Protein AF-T1I3M7-F1 (afdb_monomer)

Sequence (88 aa):
MSDEESDKEKFLFYADRAKSGRAGCKKCKQKIASGELRMAKAASNPFGSGVMKMWHHVDCMFQNLLDVTDPYAGHFRLQNICSISTVD

Radius of gyration: 15.01 Å; Cα contacts (8 Å, |Δi|>4): 114; chains: 1; bounding box: 44×30×37 Å

Structure (mmCIF, N/CA/C/O backbone):
data_AF-T1I3M7-F1
#
_entry.id   AF-T1I3M7-F1
#
loop_
_atom_site.group_PDB
_atom_site.id
_atom_site.type_symbol
_atom_site.label_atom_id
_atom_site.label_alt_id
_atom_site.label_comp_id
_atom_site.label_asym_id
_atom_site.label_entity_id
_atom_site.label_seq_id
_atom_site.pdbx_PDB_ins_code
_atom_site.Cartn_x
_atom_site.Cartn_y
_atom_site.Cartn_z
_atom_site.occupancy
_atom_site.B_iso_or_equiv
_atom_site.auth_seq_id
_atom_site.auth_comp_id
_atom_site.auth_asym_id
_atom_site.auth_atom_id
_atom_site.pdbx_PDB_model_num
ATOM 1 N N . MET A 1 1 ? 36.840 -5.205 10.043 1.00 37.84 1 MET A N 1
ATOM 2 C CA . MET A 1 1 ? 35.558 -5.039 10.753 1.00 37.84 1 MET A CA 1
ATOM 3 C C . MET A 1 1 ? 34.511 -5.570 9.808 1.00 37.84 1 MET A C 1
ATOM 5 O O . MET A 1 1 ? 34.461 -5.120 8.674 1.00 37.84 1 MET A O 1
ATOM 9 N N . SER A 1 2 ? 33.884 -6.665 10.216 1.00 44.84 2 SER A N 1
ATOM 10 C CA . SER A 1 2 ? 33.109 -7.550 9.359 1.00 44.84 2 SER A CA 1
ATOM 11 C C . SER A 1 2 ? 31.713 -6.981 9.141 1.00 44.84 2 SER A C 1
ATOM 13 O O . SER A 1 2 ? 30.827 -7.199 9.962 1.00 44.84 2 SER A O 1
ATOM 15 N N . ASP A 1 3 ? 31.521 -6.262 8.042 1.00 47.28 3 ASP A N 1
ATOM 16 C CA . ASP A 1 3 ? 30.186 -6.017 7.506 1.00 47.28 3 ASP A CA 1
ATOM 17 C C . ASP A 1 3 ? 29.801 -7.250 6.682 1.00 47.28 3 ASP A C 1
ATOM 19 O O . ASP A 1 3 ? 29.884 -7.270 5.456 1.00 47.28 3 ASP A O 1
ATOM 23 N N . GLU A 1 4 ? 29.473 -8.338 7.386 1.00 52.38 4 GLU A N 1
ATOM 24 C CA . GLU A 1 4 ? 28.824 -9.497 6.779 1.00 52.38 4 GLU A CA 1
ATOM 25 C C . GLU A 1 4 ? 27.419 -9.074 6.346 1.00 52.38 4 GLU A C 1
ATOM 27 O O . GLU A 1 4 ? 26.443 -9.140 7.099 1.00 52.38 4 GLU A O 1
ATOM 32 N N . GLU A 1 5 ? 27.340 -8.563 5.121 1.00 56.41 5 GLU A N 1
ATOM 33 C CA . GLU A 1 5 ? 26.109 -8.240 4.420 1.00 56.41 5 GLU A CA 1
ATOM 34 C C . GLU A 1 5 ? 25.380 -9.552 4.113 1.00 56.41 5 GLU A C 1
ATOM 36 O O . GLU A 1 5 ? 25.533 -10.166 3.064 1.00 56.41 5 GLU A O 1
ATOM 41 N N . SER A 1 6 ? 24.633 -10.033 5.110 1.00 49.97 6 SER A N 1
ATOM 42 C CA . SER A 1 6 ? 23.806 -11.227 5.006 1.00 49.97 6 SER A CA 1
ATOM 43 C C . SER A 1 6 ? 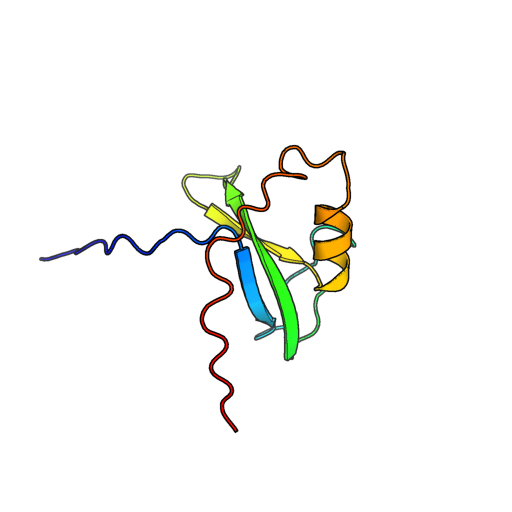22.839 -11.060 3.833 1.00 49.97 6 SER A C 1
ATOM 45 O O . SER A 1 6 ? 21.956 -10.194 3.896 1.00 49.97 6 SER A O 1
ATOM 47 N N . ASP A 1 7 ? 22.983 -11.901 2.810 1.00 51.75 7 ASP A N 1
ATOM 48 C CA . ASP A 1 7 ? 22.036 -12.109 1.715 1.00 51.75 7 ASP A CA 1
ATOM 49 C C . ASP A 1 7 ? 20.671 -12.544 2.275 1.00 51.75 7 ASP A C 1
ATOM 51 O O . ASP A 1 7 ? 20.285 -13.711 2.274 1.00 51.75 7 ASP A O 1
ATOM 55 N N . LYS A 1 8 ? 19.918 -11.589 2.825 1.00 60.09 8 LYS A N 1
ATOM 56 C CA . LYS A 1 8 ? 18.522 -11.789 3.199 1.00 60.09 8 LYS A CA 1
ATOM 57 C C . LYS A 1 8 ? 17.748 -11.902 1.902 1.00 60.09 8 LYS A C 1
ATOM 59 O O . LYS A 1 8 ? 17.640 -10.917 1.170 1.00 60.09 8 LYS A O 1
ATOM 64 N N . GLU A 1 9 ? 17.204 -13.087 1.644 1.00 62.19 9 GLU A N 1
ATOM 65 C CA . GLU A 1 9 ? 16.264 -13.337 0.555 1.00 62.19 9 GLU A CA 1
ATOM 66 C C . GLU A 1 9 ? 15.304 -12.150 0.409 1.00 62.19 9 GLU A C 1
ATOM 68 O O . GLU A 1 9 ? 14.561 -11.770 1.322 1.00 62.19 9 GLU A O 1
ATOM 73 N N . LYS A 1 10 ? 15.392 -11.479 -0.738 1.00 69.00 10 LYS A N 1
ATOM 74 C CA . LYS A 1 10 ? 14.693 -10.223 -0.986 1.00 69.00 10 LYS A CA 1
ATOM 75 C C . LYS A 1 10 ? 13.239 -10.535 -1.321 1.00 69.00 10 LYS A C 1
ATOM 77 O O . LYS A 1 10 ? 12.876 -10.652 -2.488 1.00 69.00 10 LYS A O 1
ATOM 82 N N . PHE A 1 11 ? 12.411 -10.710 -0.292 1.00 77.25 11 PHE A N 1
ATOM 83 C CA . PHE A 1 11 ? 10.991 -11.010 -0.467 1.00 77.25 11 PHE A CA 1
ATOM 84 C C . PHE A 1 11 ? 10.303 -9.937 -1.321 1.00 77.25 11 PHE A C 1
ATOM 86 O O . PHE A 1 11 ? 10.367 -8.741 -1.029 1.00 77.25 11 PHE A O 1
ATOM 93 N N . LEU A 1 12 ? 9.621 -10.371 -2.382 1.00 82.88 12 LEU A N 1
ATOM 94 C CA . LEU A 1 12 ? 8.861 -9.482 -3.266 1.00 82.88 12 LEU A CA 1
ATOM 95 C C . LEU A 1 12 ? 7.625 -8.900 -2.572 1.00 82.88 12 LEU A C 1
ATOM 97 O O . LEU A 1 12 ? 7.177 -7.805 -2.919 1.00 82.88 12 LEU A O 1
ATOM 101 N N . PHE A 1 13 ? 7.095 -9.611 -1.577 1.00 86.69 13 PHE A N 1
ATOM 102 C CA . PHE A 1 13 ? 5.913 -9.223 -0.822 1.00 86.69 13 PHE A CA 1
ATOM 103 C C . PHE A 1 13 ? 6.193 -9.245 0.680 1.00 86.69 13 PHE A C 1
ATOM 105 O O . PHE A 1 13 ? 6.910 -10.103 1.185 1.00 86.69 13 PHE A O 1
ATOM 112 N N . TYR A 1 14 ? 5.596 -8.297 1.393 1.00 88.94 14 TYR A N 1
ATOM 113 C CA . TYR A 1 14 ? 5.661 -8.173 2.844 1.00 88.94 14 TYR A CA 1
ATOM 114 C C . TYR A 1 14 ? 4.247 -8.027 3.395 1.00 88.94 14 TYR A C 1
ATOM 116 O O . TYR A 1 14 ? 3.446 -7.287 2.828 1.00 88.94 14 TYR A O 1
ATOM 124 N N . ALA A 1 15 ? 3.957 -8.659 4.527 1.00 90.12 15 ALA A N 1
ATOM 125 C CA . ALA A 1 15 ? 2.725 -8.459 5.280 1.00 90.12 15 ALA A CA 1
ATOM 126 C C . ALA A 1 15 ? 3.081 -8.037 6.709 1.00 90.12 15 ALA A C 1
ATOM 128 O O . ALA A 1 15 ? 3.994 -8.597 7.310 1.00 90.12 15 ALA A O 1
ATOM 129 N N . ASP A 1 16 ? 2.411 -7.011 7.229 1.00 90.62 16 ASP A N 1
ATOM 130 C CA . ASP A 1 16 ? 2.611 -6.522 8.598 1.00 90.62 16 ASP A CA 1
ATOM 131 C C . ASP A 1 16 ? 1.332 -5.833 9.094 1.00 90.62 16 ASP A C 1
ATOM 133 O O . ASP A 1 16 ? 0.512 -5.366 8.297 1.00 90.62 16 ASP A O 1
ATOM 137 N N . ARG A 1 17 ? 1.175 -5.707 10.412 1.00 90.44 17 ARG A N 1
ATOM 138 C CA . ARG A 1 17 ? 0.195 -4.783 10.991 1.00 90.44 17 ARG A CA 1
ATOM 139 C C . ARG A 1 17 ? 0.784 -3.382 11.031 1.00 90.44 17 ARG A C 1
ATOM 141 O O . ARG A 1 17 ? 1.959 -3.167 11.327 1.00 90.44 17 ARG A O 1
ATOM 148 N N . ALA A 1 18 ? -0.028 -2.383 10.725 1.00 90.88 18 ALA A N 1
ATOM 149 C CA . ALA A 1 18 ? 0.424 -1.007 10.683 1.00 90.88 18 ALA A CA 1
ATOM 150 C C . ALA A 1 18 ? 0.847 -0.524 12.081 1.00 90.88 18 ALA A C 1
ATOM 152 O O . ALA A 1 18 ? 0.016 -0.139 12.893 1.00 90.88 18 ALA A O 1
ATOM 153 N N . LYS A 1 19 ? 2.157 -0.465 12.347 1.00 89.19 19 LYS A N 1
ATOM 154 C CA . LYS A 1 19 ? 2.691 0.108 13.602 1.00 89.19 19 LYS A CA 1
ATOM 155 C C . LYS A 1 19 ? 2.334 1.587 13.794 1.00 89.19 19 LYS A C 1
ATOM 157 O O . LYS A 1 19 ? 2.394 2.109 14.897 1.00 89.19 19 LYS A O 1
ATOM 162 N N . SER A 1 20 ? 2.040 2.284 12.696 1.00 87.81 20 SER A N 1
ATOM 163 C CA . SER A 1 20 ? 1.558 3.664 12.702 1.00 87.81 20 SER A CA 1
ATOM 164 C C . SER A 1 20 ? 0.688 3.925 11.476 1.00 87.81 20 SER A C 1
ATOM 166 O O . SER A 1 20 ? 0.957 3.382 10.398 1.00 87.81 20 SER A O 1
ATOM 168 N N . GLY A 1 21 ? -0.291 4.823 11.617 1.00 87.81 21 GLY A N 1
ATOM 169 C CA . GLY A 1 21 ? -1.195 5.248 10.539 1.00 87.81 21 GLY A CA 1
ATOM 170 C C . GLY A 1 21 ? -0.592 6.241 9.534 1.00 87.81 21 GLY A C 1
ATOM 171 O O . GLY A 1 21 ? -1.297 7.053 8.939 1.00 87.81 21 GLY A O 1
ATOM 172 N N . ARG A 1 22 ? 0.741 6.245 9.389 1.00 88.75 22 ARG A N 1
ATOM 173 C CA . ARG A 1 22 ? 1.476 7.162 8.499 1.00 88.75 22 ARG A CA 1
ATOM 174 C C . ARG A 1 22 ? 1.569 6.661 7.057 1.00 88.75 22 ARG A C 1
ATOM 176 O O . ARG A 1 22 ? 1.866 7.447 6.164 1.00 88.75 22 ARG A O 1
ATOM 183 N N . ALA A 1 23 ? 1.364 5.364 6.826 1.00 90.06 23 ALA A N 1
ATOM 184 C CA . ALA A 1 23 ? 1.438 4.787 5.488 1.00 90.06 23 ALA A CA 1
ATOM 185 C C . ALA A 1 23 ? 0.134 5.032 4.719 1.00 90.06 23 ALA A C 1
ATOM 187 O O . ALA A 1 23 ? -0.950 4.800 5.246 1.00 90.06 23 ALA A O 1
ATOM 188 N N . GLY A 1 24 ? 0.245 5.474 3.467 1.00 91.88 24 GLY A N 1
ATOM 189 C CA . GLY A 1 24 ? -0.882 5.581 2.543 1.00 91.88 24 GLY A CA 1
ATOM 190 C C . GLY A 1 24 ? -0.910 4.411 1.566 1.00 91.88 24 GLY A C 1
ATOM 191 O O . GLY A 1 24 ? 0.137 4.018 1.046 1.00 91.88 24 GLY A O 1
ATOM 192 N N . CYS A 1 25 ? -2.100 3.880 1.299 1.00 93.00 25 CYS A N 1
ATOM 193 C CA . CYS A 1 25 ? -2.310 2.874 0.269 1.00 93.00 25 CYS A CA 1
ATOM 194 C C . CYS A 1 25 ? -2.035 3.470 -1.116 1.00 93.00 25 CYS A C 1
ATOM 196 O O . CYS A 1 25 ? -2.611 4.490 -1.493 1.00 93.00 25 CYS A O 1
ATOM 198 N N . LYS A 1 26 ? -1.182 2.817 -1.908 1.00 89.94 26 LYS A N 1
ATOM 199 C CA . LYS A 1 26 ? -0.807 3.312 -3.242 1.00 89.94 26 LYS A CA 1
ATOM 200 C C . LYS A 1 26 ? -1.894 3.145 -4.314 1.00 89.94 26 LYS A C 1
ATOM 202 O O . LYS A 1 26 ? -1.841 3.860 -5.308 1.00 89.94 26 LYS A O 1
ATOM 207 N N . LYS A 1 27 ? -2.902 2.290 -4.089 1.00 87.94 27 LYS A N 1
ATOM 208 C CA . LYS A 1 27 ? -4.060 2.107 -4.988 1.00 87.94 27 LYS A CA 1
ATOM 209 C C . LYS A 1 27 ? -5.167 3.133 -4.718 1.00 87.94 27 LYS A C 1
ATOM 211 O O . LYS A 1 27 ? -5.451 3.957 -5.578 1.00 87.94 27 LYS A O 1
ATOM 216 N N . CYS A 1 28 ? -5.769 3.117 -3.525 1.00 90.88 28 CYS A N 1
ATOM 217 C CA . CYS A 1 28 ? -6.905 3.991 -3.193 1.00 90.88 28 CYS A CA 1
ATOM 218 C C . CYS A 1 28 ? -6.505 5.370 -2.642 1.00 90.88 28 CYS A C 1
ATOM 220 O O . CYS A 1 28 ? -7.371 6.213 -2.419 1.00 90.88 28 CYS A O 1
ATOM 222 N N . LYS A 1 29 ? -5.205 5.610 -2.406 1.00 90.31 29 LYS A N 1
ATOM 223 C CA . LYS A 1 29 ? -4.640 6.861 -1.859 1.00 90.31 29 LYS A CA 1
ATOM 224 C C . LYS A 1 29 ? -5.124 7.235 -0.448 1.00 90.31 29 LYS A C 1
ATOM 226 O O . LYS A 1 29 ? -4.769 8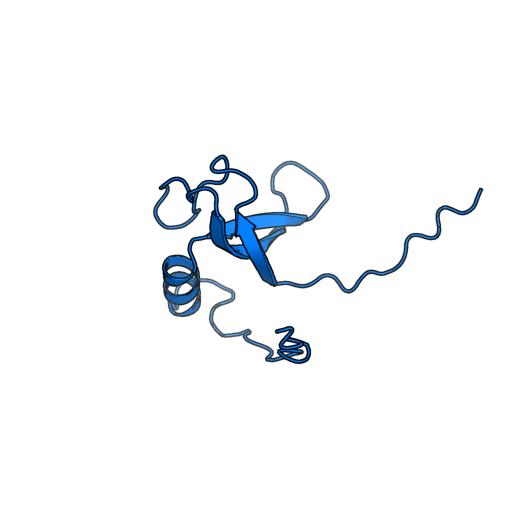.302 0.045 1.00 90.31 29 LYS A O 1
ATOM 231 N N . GLN A 1 30 ? -5.871 6.359 0.223 1.00 93.25 30 GLN A N 1
ATOM 232 C CA . GLN A 1 30 ? -6.292 6.539 1.614 1.00 93.25 30 GLN A CA 1
ATOM 233 C C . GLN A 1 30 ? -5.180 6.145 2.593 1.00 93.25 30 GLN A C 1
ATOM 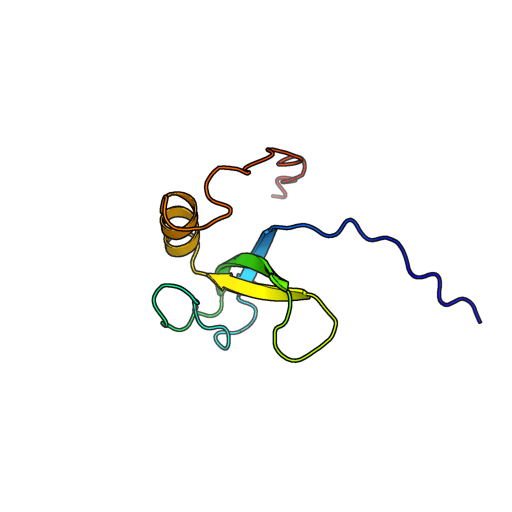235 O O . GLN A 1 30 ? -4.296 5.347 2.263 1.00 93.25 30 GLN A O 1
ATOM 240 N N . LYS A 1 31 ? -5.212 6.710 3.804 1.00 93.38 31 LYS A N 1
ATOM 241 C CA . LYS A 1 31 ? -4.298 6.325 4.890 1.00 93.38 31 LYS A CA 1
ATOM 242 C C . LYS A 1 31 ? -4.697 4.958 5.449 1.00 93.38 31 LYS A C 1
ATOM 244 O O . LYS A 1 31 ? -5.879 4.706 5.628 1.00 93.38 31 LYS A O 1
ATOM 249 N N . ILE A 1 32 ? -3.702 4.127 5.747 1.00 93.62 32 ILE A N 1
ATOM 250 C CA . ILE A 1 32 ? -3.880 2.830 6.410 1.00 93.62 32 ILE A CA 1
ATOM 251 C C . ILE A 1 32 ? -3.933 3.089 7.914 1.00 93.62 32 ILE A C 1
ATOM 253 O O . ILE A 1 32 ? -3.025 3.743 8.437 1.00 93.62 32 ILE A O 1
ATOM 257 N N .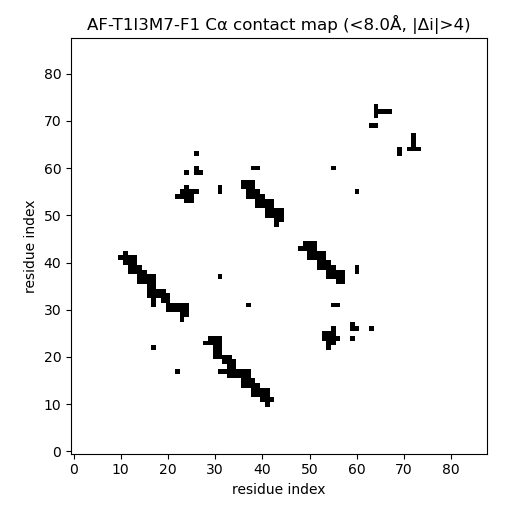 ALA A 1 33 ? -4.959 2.605 8.614 1.00 93.31 33 ALA A N 1
ATOM 258 C CA . ALA A 1 33 ? -5.103 2.853 10.044 1.00 93.31 33 ALA A CA 1
ATOM 259 C C . ALA A 1 33 ? -4.028 2.113 10.856 1.00 93.31 33 ALA A C 1
ATOM 261 O O . ALA A 1 33 ? -3.503 1.081 10.446 1.00 93.31 33 ALA A O 1
ATOM 262 N N . SER A 1 34 ? -3.675 2.643 12.031 1.00 92.50 34 SER A N 1
ATOM 263 C CA . SER A 1 34 ? -2.762 1.947 12.947 1.00 92.50 34 SER A CA 1
ATOM 264 C C . SER A 1 34 ? -3.421 0.666 1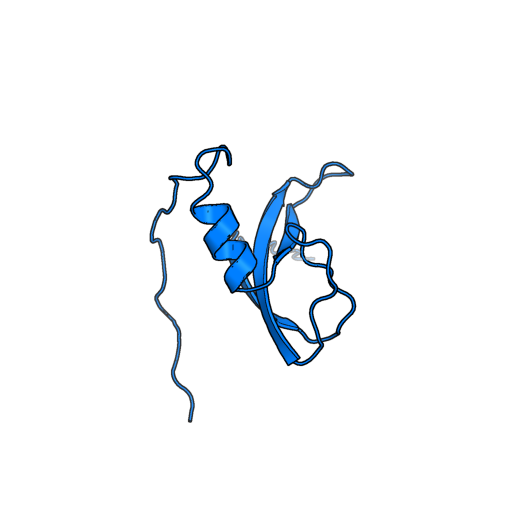3.473 1.00 92.50 34 SER A C 1
ATOM 266 O O . SER A 1 34 ? -4.594 0.682 13.822 1.00 92.50 34 SER A O 1
ATOM 268 N N . GLY A 1 35 ? -2.677 -0.437 13.544 1.00 90.31 35 GLY A N 1
ATOM 269 C CA . GLY A 1 35 ? -3.174 -1.759 13.950 1.00 90.31 35 GLY A CA 1
ATOM 270 C C . GLY A 1 35 ? -3.834 -2.578 12.832 1.00 90.31 35 GLY A C 1
ATOM 271 O O . GLY A 1 35 ? -4.004 -3.792 12.983 1.00 90.31 35 GLY A O 1
ATOM 272 N N . GLU A 1 36 ? -4.140 -1.950 11.695 1.00 91.25 36 GLU A N 1
ATOM 273 C CA . GLU A 1 36 ? -4.745 -2.603 10.534 1.00 91.25 36 GLU A CA 1
ATOM 274 C C . GLU A 1 36 ? -3.735 -3.491 9.791 1.00 91.25 36 GLU A C 1
ATOM 276 O O . GLU A 1 36 ? -2.540 -3.179 9.724 1.00 91.25 36 GLU A O 1
ATOM 281 N N . LEU A 1 37 ? -4.206 -4.608 9.230 1.00 92.25 37 LEU A N 1
ATOM 282 C CA . LEU A 1 37 ? -3.392 -5.463 8.368 1.00 92.25 37 LEU A CA 1
ATOM 283 C C . LEU A 1 37 ? -3.102 -4.749 7.048 1.00 92.25 37 LEU A C 1
ATOM 285 O O . LEU A 1 37 ? -3.993 -4.200 6.404 1.00 92.25 37 LEU A O 1
ATOM 289 N N . ARG A 1 38 ? -1.841 -4.785 6.621 1.00 92.38 38 ARG A N 1
ATOM 290 C CA . ARG A 1 38 ? -1.411 -4.210 5.348 1.00 92.38 38 ARG A CA 1
ATOM 291 C C . ARG A 1 38 ? -0.376 -5.084 4.667 1.00 92.38 38 ARG A C 1
ATOM 293 O O . ARG A 1 38 ? 0.418 -5.764 5.315 1.00 92.38 38 ARG A O 1
ATOM 300 N N . MET A 1 39 ? -0.351 -5.001 3.345 1.00 92.50 39 MET A N 1
ATOM 301 C CA . MET A 1 39 ? 0.633 -5.687 2.514 1.00 92.50 39 MET A CA 1
ATOM 302 C C . MET A 1 39 ? 1.478 -4.678 1.747 1.00 92.50 39 MET A C 1
ATOM 304 O O . MET A 1 39 ? 1.024 -3.575 1.441 1.00 92.50 39 MET A O 1
ATOM 308 N N . ALA A 1 40 ? 2.720 -5.032 1.438 1.00 90.56 40 ALA A N 1
ATOM 309 C CA . ALA A 1 40 ? 3.590 -4.234 0.597 1.00 90.56 40 ALA A CA 1
ATOM 310 C C . ALA A 1 40 ? 4.268 -5.059 -0.488 1.00 90.56 40 ALA A C 1
ATOM 312 O O . ALA A 1 40 ? 4.735 -6.164 -0.233 1.00 90.56 40 ALA A O 1
ATOM 313 N N . LYS A 1 41 ? 4.381 -4.468 -1.679 1.00 87.88 41 LYS A N 1
ATOM 314 C CA . LYS A 1 41 ? 5.213 -4.967 -2.781 1.00 87.88 41 LYS A CA 1
ATOM 315 C C . LYS A 1 41 ? 6.570 -4.270 -2.716 1.00 87.88 41 LYS A C 1
ATOM 317 O O . LYS A 1 41 ? 6.619 -3.046 -2.557 1.00 87.88 41 LYS A O 1
ATOM 322 N N . ALA A 1 42 ? 7.658 -5.024 -2.808 1.00 87.75 42 ALA A N 1
ATOM 323 C CA . ALA A 1 42 ? 8.988 -4.459 -2.985 1.00 87.75 42 ALA A CA 1
ATOM 324 C C . ALA A 1 42 ? 9.099 -3.949 -4.427 1.00 87.75 42 ALA A C 1
ATOM 326 O O . ALA A 1 42 ? 8.947 -4.719 -5.373 1.00 87.75 42 ALA A O 1
ATOM 327 N N . ALA A 1 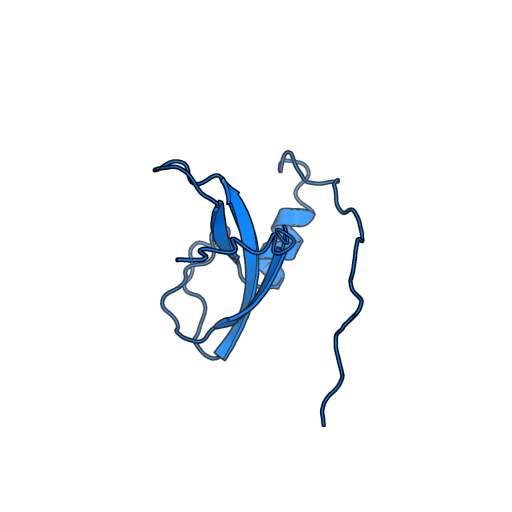43 ? 9.331 -2.652 -4.599 1.00 84.50 43 ALA A N 1
ATOM 328 C CA . ALA A 1 43 ? 9.510 -2.034 -5.907 1.00 84.50 43 ALA A CA 1
ATOM 329 C C . ALA A 1 43 ? 10.852 -1.306 -5.964 1.00 84.50 43 ALA A C 1
ATOM 331 O O . ALA A 1 43 ? 11.379 -0.886 -4.932 1.00 84.50 43 ALA A O 1
ATOM 332 N N . SER A 1 44 ? 11.398 -1.146 -7.168 1.00 83.88 44 SER A N 1
ATOM 333 C CA . SER A 1 44 ? 12.576 -0.301 -7.373 1.00 83.88 44 SER A CA 1
ATOM 334 C C . SER A 1 44 ? 12.267 1.132 -6.942 1.00 83.88 44 SER A C 1
ATOM 336 O O . SER A 1 44 ? 11.195 1.656 -7.256 1.00 83.88 44 SER A O 1
ATOM 338 N N . ASN A 1 45 ? 13.177 1.753 -6.195 1.00 84.25 45 ASN A N 1
ATOM 339 C CA . ASN A 1 45 ? 13.044 3.152 -5.819 1.00 84.25 45 ASN A CA 1
ATOM 340 C C . ASN A 1 45 ? 13.380 4.045 -7.031 1.00 84.25 45 ASN A C 1
ATOM 342 O O . ASN A 1 45 ? 14.513 4.008 -7.501 1.00 84.25 45 ASN A O 1
ATOM 346 N N . PRO A 1 46 ? 12.460 4.889 -7.529 1.00 79.12 46 PRO A N 1
ATOM 347 C CA . PRO A 1 46 ? 12.775 5.801 -8.629 1.00 79.12 46 PRO A CA 1
ATOM 348 C C . PRO A 1 46 ? 13.712 6.949 -8.212 1.00 79.12 46 PRO A C 1
ATOM 350 O O . PRO A 1 46 ? 14.271 7.617 -9.074 1.00 79.12 46 PRO A O 1
ATOM 353 N N . PHE A 1 47 ? 13.891 7.189 -6.907 1.00 79.81 47 PHE A N 1
ATOM 354 C CA . PHE A 1 47 ? 14.677 8.308 -6.374 1.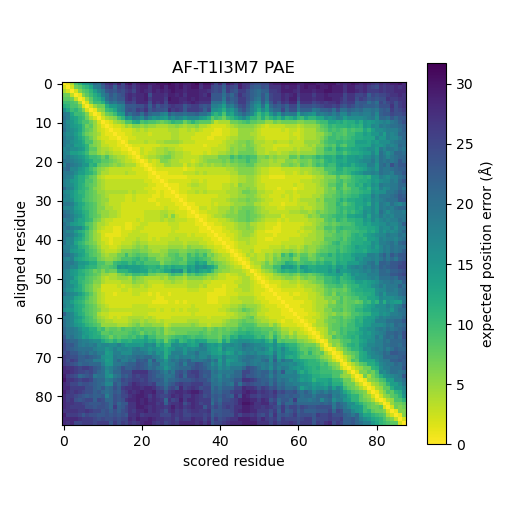00 79.81 47 PHE A CA 1
ATOM 355 C C . PHE A 1 47 ? 16.105 7.932 -5.943 1.00 79.81 47 PHE A C 1
ATOM 357 O O . PHE A 1 47 ? 16.806 8.770 -5.383 1.00 79.81 47 PHE A O 1
ATOM 364 N N . GLY A 1 48 ? 16.545 6.688 -6.144 1.00 82.50 48 GLY A N 1
ATOM 365 C CA . GLY A 1 48 ? 17.891 6.265 -5.758 1.00 82.50 48 GLY A CA 1
ATOM 366 C C . GLY A 1 48 ? 18.108 4.761 -5.867 1.00 82.50 48 GLY A C 1
ATOM 367 O O . GLY A 1 48 ? 17.229 4.022 -6.299 1.00 82.50 48 GLY A O 1
ATOM 368 N N . SER A 1 49 ? 19.275 4.290 -5.436 1.00 76.81 49 SER A N 1
ATOM 369 C CA . SER A 1 49 ? 19.565 2.859 -5.360 1.00 76.81 49 SER A CA 1
ATOM 370 C C . SER A 1 49 ? 18.829 2.226 -4.173 1.00 76.81 49 SER A C 1
ATOM 372 O O . SER A 1 49 ? 18.924 2.683 -3.036 1.00 76.81 49 SER A O 1
ATOM 374 N N . GLY A 1 50 ? 18.048 1.176 -4.436 1.00 84.19 50 GLY A N 1
ATOM 375 C CA . GLY A 1 50 ? 17.385 0.393 -3.392 1.00 84.19 50 GLY A CA 1
ATOM 376 C C . GLY A 1 50 ? 15.974 -0.056 -3.751 1.00 84.19 50 GLY A C 1
ATOM 377 O O . GLY A 1 50 ? 15.423 0.287 -4.797 1.00 84.19 50 GLY A O 1
ATOM 378 N N . VAL A 1 51 ? 15.381 -0.845 -2.854 1.00 83.81 51 VAL A N 1
ATOM 379 C CA . VAL A 1 51 ? 13.967 -1.226 -2.938 1.00 83.81 51 VAL A CA 1
ATOM 380 C C . VAL A 1 51 ? 13.147 -0.455 -1.920 1.00 83.81 51 VAL A C 1
ATOM 382 O O . VAL A 1 51 ? 13.515 -0.351 -0.752 1.00 83.81 51 VAL A O 1
ATOM 385 N N . MET A 1 52 ? 12.007 0.065 -2.362 1.00 86.38 52 MET A N 1
ATOM 386 C CA . MET A 1 52 ? 11.014 0.692 -1.502 1.00 86.38 52 MET A CA 1
ATOM 387 C C . MET A 1 52 ? 9.820 -0.242 -1.291 1.00 86.38 52 MET A C 1
ATOM 389 O O . MET A 1 52 ? 9.401 -0.968 -2.193 1.00 86.38 52 MET A O 1
ATOM 393 N N . LYS A 1 53 ? 9.245 -0.207 -0.086 1.00 89.25 53 LYS A N 1
ATOM 394 C CA . LYS A 1 53 ? 8.025 -0.953 0.247 1.00 89.25 53 LYS A CA 1
ATOM 395 C C . LYS A 1 53 ? 6.801 -0.131 -0.145 1.00 89.25 53 LYS A C 1
ATOM 397 O O . LYS A 1 53 ? 6.546 0.927 0.431 1.00 89.25 53 LYS A O 1
ATOM 402 N N . MET A 1 54 ? 6.032 -0.630 -1.105 1.00 89.69 54 MET A N 1
ATOM 403 C CA . MET A 1 54 ? 4.794 -0.006 -1.567 1.00 89.69 54 MET A CA 1
ATOM 404 C C . MET A 1 54 ? 3.607 -0.571 -0.796 1.00 89.69 54 MET A C 1
ATOM 406 O O . MET A 1 54 ? 3.129 -1.652 -1.125 1.00 89.69 54 MET A O 1
ATOM 410 N N . TRP A 1 55 ? 3.149 0.146 0.233 1.00 92.38 55 TRP A N 1
ATOM 411 C CA . TRP A 1 55 ? 2.054 -0.291 1.105 1.00 92.38 55 TRP A CA 1
ATOM 412 C C . TRP A 1 55 ? 0.672 -0.183 0.448 1.00 92.38 55 TRP A C 1
ATOM 414 O O . TRP A 1 55 ? 0.353 0.791 -0.238 1.00 92.38 55 TRP A O 1
ATOM 424 N N . 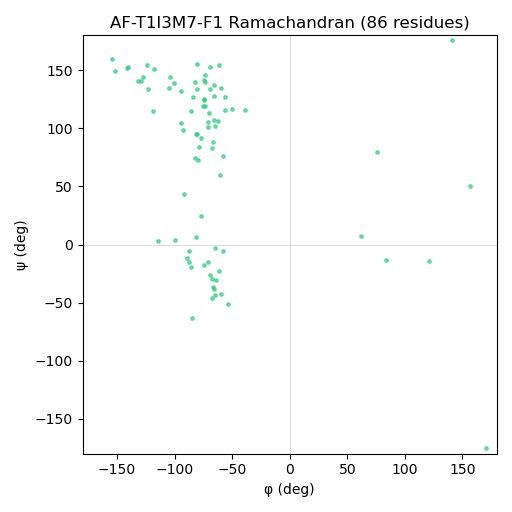HIS A 1 56 ? -0.165 -1.175 0.731 1.00 92.69 56 HIS A N 1
ATOM 425 C CA . HIS A 1 56 ? -1.543 -1.306 0.285 1.00 92.69 56 HIS A CA 1
ATOM 426 C C . HIS A 1 56 ? -2.405 -1.872 1.421 1.00 92.69 56 HIS A C 1
ATOM 428 O O . HIS A 1 56 ? -1.906 -2.618 2.268 1.00 92.69 56 HIS A O 1
ATOM 434 N N . HIS A 1 57 ? -3.702 -1.550 1.420 1.00 92.81 57 HIS A N 1
ATOM 435 C CA . HIS A 1 57 ? -4.672 -2.361 2.158 1.00 92.81 57 HIS A CA 1
ATOM 436 C C . HIS A 1 57 ? -4.685 -3.779 1.585 1.00 92.81 57 HIS A C 1
ATOM 438 O O . HIS A 1 57 ? -4.362 -3.972 0.409 1.00 92.81 57 HIS A O 1
ATOM 444 N N . VAL A 1 58 ? -5.078 -4.750 2.406 1.00 89.62 58 VAL A N 1
ATOM 445 C CA . VAL A 1 58 ? -5.194 -6.160 2.007 1.00 89.62 58 VAL A CA 1
ATOM 446 C C . VAL A 1 58 ? -6.072 -6.286 0.758 1.00 89.62 58 VAL A C 1
ATOM 448 O O . VAL A 1 58 ? -5.611 -6.799 -0.258 1.00 89.62 58 VAL A O 1
ATOM 451 N N . ASP A 1 59 ? -7.262 -5.687 0.773 1.00 89.25 59 ASP A N 1
ATOM 452 C CA . ASP A 1 59 ? -8.204 -5.744 -0.354 1.00 89.25 59 ASP A CA 1
ATOM 453 C C . ASP A 1 59 ? -7.665 -5.044 -1.607 1.00 89.25 59 ASP A C 1
ATOM 455 O O . ASP A 1 59 ? -7.729 -5.567 -2.720 1.00 89.25 59 ASP A O 1
ATOM 459 N N . CYS A 1 60 ? -7.061 -3.865 -1.428 1.00 90.31 60 CYS A N 1
ATOM 460 C CA . CYS A 1 60 ? -6.477 -3.099 -2.528 1.00 90.31 60 CYS A CA 1
ATOM 461 C C . CYS A 1 60 ? -5.307 -3.825 -3.203 1.00 90.31 60 CYS A C 1
ATOM 463 O O . CYS A 1 60 ? -5.063 -3.617 -4.390 1.00 90.31 60 CYS A O 1
ATOM 465 N N . MET A 1 61 ? -4.562 -4.634 -2.448 1.00 87.19 61 MET A N 1
ATOM 466 C CA . MET A 1 61 ? -3.464 -5.433 -2.977 1.00 87.19 61 MET A CA 1
ATOM 467 C C . MET A 1 61 ? -3.991 -6.528 -3.905 1.00 87.19 61 MET A C 1
ATOM 469 O O . MET A 1 61 ? -3.475 -6.681 -5.008 1.00 87.19 61 MET A O 1
ATOM 473 N N . PHE A 1 62 ? -5.036 -7.252 -3.495 1.00 83.50 62 PHE A N 1
ATOM 474 C CA . PHE A 1 62 ? -5.635 -8.305 -4.318 1.00 83.50 62 PHE A CA 1
ATOM 475 C C . PHE A 1 62 ? -6.296 -7.749 -5.577 1.00 83.50 62 PHE A C 1
ATOM 477 O O . PHE A 1 62 ? -6.135 -8.324 -6.647 1.00 83.50 62 PHE A O 1
ATOM 484 N N . GLN A 1 63 ? -6.952 -6.590 -5.485 1.00 80.69 63 GLN A N 1
ATOM 485 C CA . GLN A 1 63 ? -7.459 -5.897 -6.672 1.00 80.69 63 GLN A CA 1
ATOM 486 C C . GLN A 1 63 ? -6.329 -5.533 -7.642 1.00 80.69 63 GLN A C 1
ATOM 488 O O . GLN A 1 63 ? -6.461 -5.741 -8.839 1.00 80.69 63 GLN A O 1
ATOM 493 N N . ASN A 1 64 ? -5.194 -5.048 -7.129 1.00 70.81 64 ASN A N 1
ATOM 494 C CA . ASN A 1 64 ? -4.030 -4.726 -7.955 1.00 70.81 64 ASN A CA 1
ATOM 495 C C . ASN A 1 64 ? -3.388 -5.978 -8.592 1.00 70.81 64 ASN A C 1
ATOM 497 O O . ASN A 1 64 ? -2.965 -5.922 -9.737 1.00 70.81 64 ASN A O 1
ATOM 501 N N . LEU A 1 65 ? -3.355 -7.111 -7.883 1.00 68.56 65 LEU A N 1
ATOM 502 C CA . LEU A 1 65 ? -2.848 -8.392 -8.400 1.00 68.56 65 LEU A CA 1
ATOM 503 C C . LEU A 1 65 ? -3.719 -8.988 -9.516 1.00 68.56 65 LEU A C 1
ATOM 505 O O . LEU A 1 65 ? -3.201 -9.712 -10.363 1.00 68.56 65 LEU A O 1
ATOM 509 N N . LEU A 1 66 ? -5.025 -8.712 -9.497 1.00 67.69 66 LEU A N 1
ATOM 510 C CA . LEU A 1 66 ? -5.985 -9.176 -10.502 1.00 67.69 66 LEU A CA 1
ATOM 511 C C . LEU A 1 66 ? -6.125 -8.204 -11.685 1.00 67.69 66 LEU A C 1
ATOM 513 O O . LEU A 1 66 ? -6.705 -8.569 -12.708 1.00 67.69 66 LEU A O 1
ATOM 517 N N . ASP A 1 67 ? -5.584 -6.988 -11.573 1.00 64.19 67 ASP A N 1
ATOM 518 C CA . ASP A 1 67 ? -5.549 -6.033 -12.675 1.00 64.19 67 ASP A CA 1
ATOM 519 C C . ASP A 1 67 ? -4.552 -6.516 -13.741 1.00 64.19 67 ASP A C 1
ATOM 521 O O . ASP A 1 67 ? -3.340 -6.365 -13.602 1.00 64.19 67 ASP A O 1
ATOM 525 N N . VAL A 1 68 ? -5.070 -7.027 -14.862 1.00 56.78 68 VAL A N 1
ATOM 526 C CA . VAL A 1 68 ? -4.305 -7.471 -16.052 1.00 56.78 68 VAL A CA 1
ATOM 527 C C . VAL A 1 68 ? -3.431 -6.380 -16.695 1.00 56.78 68 VAL A C 1
ATOM 529 O O . VAL A 1 68 ? -2.683 -6.644 -17.632 1.00 56.78 68 VAL A O 1
ATOM 532 N N . THR A 1 69 ? -3.536 -5.142 -16.211 1.00 56.94 69 THR A N 1
ATOM 533 C CA . THR A 1 69 ? -2.709 -4.003 -16.618 1.00 56.94 69 THR A CA 1
ATOM 534 C C . THR A 1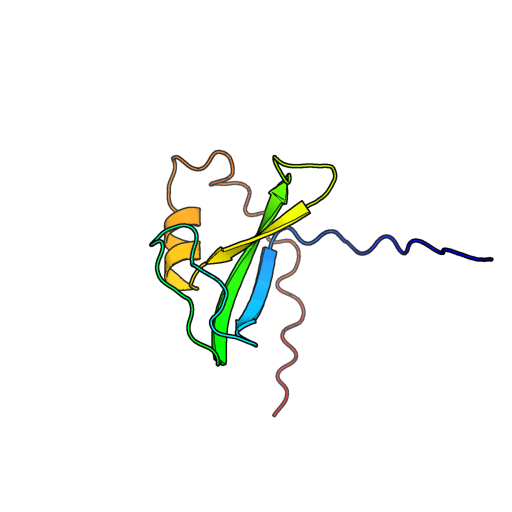 69 ? -1.411 -3.877 -15.819 1.00 56.94 69 THR A C 1
ATOM 536 O O . THR A 1 69 ? -0.546 -3.098 -16.217 1.00 56.94 69 THR A O 1
ATOM 539 N N . ASP A 1 70 ? -1.261 -4.564 -14.677 1.00 58.03 70 ASP A N 1
ATOM 540 C CA . ASP A 1 70 ? 0.022 -4.582 -13.966 1.00 58.03 70 ASP A CA 1
ATOM 541 C C . ASP A 1 70 ? 0.993 -5.494 -14.741 1.00 58.03 70 ASP A C 1
ATOM 543 O O . ASP A 1 70 ? 0.681 -6.662 -14.971 1.00 58.03 70 ASP A O 1
ATOM 547 N N . PRO A 1 71 ? 2.184 -5.012 -15.144 1.00 56.31 71 PRO A N 1
ATOM 548 C CA . PRO A 1 71 ? 3.147 -5.806 -15.916 1.00 56.31 71 PRO A CA 1
ATOM 549 C C . PRO A 1 71 ? 3.713 -7.020 -15.151 1.00 56.31 71 PRO A C 1
ATOM 551 O O . PRO A 1 71 ? 4.479 -7.797 -15.715 1.00 56.31 71 PRO A O 1
ATOM 554 N N . TYR A 1 72 ? 3.347 -7.198 -13.878 1.00 55.31 72 TYR A N 1
ATOM 555 C CA . TYR A 1 72 ? 3.657 -8.359 -13.047 1.00 55.31 72 TYR A CA 1
ATOM 556 C C . TYR A 1 72 ? 2.408 -9.168 -12.648 1.00 55.31 72 TYR A C 1
ATOM 558 O O . TYR A 1 72 ? 2.543 -10.149 -11.907 1.00 55.31 72 TYR A O 1
ATOM 566 N N . ALA A 1 73 ? 1.210 -8.794 -13.117 1.00 48.69 73 ALA A N 1
ATOM 567 C CA . ALA A 1 73 ? 0.007 -9.611 -12.992 1.00 48.69 73 ALA A CA 1
ATOM 568 C C . ALA A 1 73 ? 0.230 -10.925 -13.756 1.00 48.69 73 ALA A C 1
ATOM 570 O O . ALA A 1 73 ? 0.305 -10.950 -14.981 1.00 48.69 73 ALA A O 1
ATOM 571 N N . GLY A 1 74 ? 0.426 -12.017 -13.014 1.00 46.44 74 GLY A N 1
ATOM 572 C CA . GLY A 1 74 ? 0.724 -13.345 -13.564 1.00 46.44 74 GLY A CA 1
ATOM 573 C C . GLY A 1 74 ? 2.048 -13.960 -13.102 1.00 46.44 74 GLY A C 1
ATOM 574 O O . GLY A 1 74 ? 2.214 -15.170 -13.216 1.00 46.44 74 GLY A O 1
ATOM 575 N N . HIS A 1 75 ? 2.962 -13.197 -12.487 1.00 51.16 75 HIS A N 1
ATOM 576 C CA . HIS A 1 75 ? 4.190 -13.751 -11.892 1.00 51.16 75 HIS A CA 1
ATOM 577 C C . HIS A 1 75 ? 3.990 -14.100 -10.406 1.00 51.16 75 HIS A C 1
ATOM 579 O O . HIS A 1 75 ? 4.826 -13.802 -9.553 1.00 51.16 75 HIS A O 1
ATOM 585 N N . PHE A 1 76 ? 2.861 -14.728 -10.065 1.00 47.00 76 PHE A N 1
ATOM 586 C CA . PHE A 1 76 ? 2.651 -15.286 -8.730 1.00 47.00 76 PHE A CA 1
ATOM 587 C C . PHE A 1 76 ? 3.385 -16.627 -8.647 1.00 47.00 76 PHE A C 1
ATOM 589 O O . PHE A 1 76 ? 2.791 -17.702 -8.694 1.00 47.00 76 PHE A O 1
ATOM 596 N N . ARG A 1 77 ? 4.721 -16.575 -8.576 1.00 47.75 77 ARG A N 1
ATOM 597 C CA . ARG A 1 77 ? 5.501 -17.746 -8.182 1.00 47.75 77 ARG A CA 1
ATOM 598 C C . ARG A 1 77 ? 5.222 -17.933 -6.694 1.00 47.75 77 ARG A C 1
ATOM 600 O O . ARG A 1 77 ? 5.750 -17.189 -5.874 1.00 47.75 77 ARG A O 1
ATOM 607 N N . LEU A 1 78 ? 4.337 -18.880 -6.380 1.00 47.44 78 LEU A N 1
ATOM 608 C CA . LEU A 1 78 ? 4.018 -19.394 -5.042 1.00 47.44 78 LEU A CA 1
ATOM 609 C C . LEU A 1 78 ? 5.266 -20.011 -4.383 1.00 47.44 78 LEU A C 1
ATOM 611 O O . LEU A 1 78 ? 5.311 -21.198 -4.077 1.00 47.44 78 LEU A O 1
ATOM 615 N N . GLN A 1 79 ? 6.321 -19.226 -4.202 1.00 45.91 79 GLN A N 1
ATOM 616 C CA . GLN A 1 79 ? 7.462 -19.609 -3.394 1.00 45.91 79 GLN A CA 1
ATOM 617 C C . GLN A 1 79 ? 7.225 -19.041 -1.997 1.00 45.91 79 GLN A C 1
ATOM 619 O O . GLN A 1 79 ? 7.344 -17.844 -1.763 1.00 45.91 79 GLN A O 1
ATOM 624 N N . ASN A 1 80 ? 6.857 -19.959 -1.102 1.00 44.72 80 ASN A N 1
ATOM 625 C CA . ASN A 1 80 ? 6.787 -19.826 0.352 1.00 44.72 80 ASN A CA 1
ATOM 626 C C . ASN A 1 80 ? 5.617 -19.034 0.956 1.00 44.72 80 ASN A C 1
ATOM 628 O O . ASN A 1 80 ? 5.782 -17.951 1.504 1.00 44.72 80 ASN A O 1
ATOM 632 N N . ILE A 1 81 ? 4.458 -19.700 1.034 1.00 49.91 81 ILE A N 1
ATOM 633 C CA . ILE A 1 81 ? 3.483 -19.506 2.133 1.00 49.91 81 ILE A CA 1
ATOM 634 C C . ILE A 1 81 ? 3.893 -20.329 3.387 1.00 49.91 81 ILE A C 1
ATOM 636 O O . ILE A 1 81 ? 3.187 -20.374 4.391 1.00 49.91 81 ILE A O 1
ATOM 640 N N . CYS A 1 82 ? 5.067 -20.968 3.396 1.00 44.19 82 CYS A N 1
ATOM 641 C CA . CYS A 1 82 ? 5.535 -21.707 4.566 1.00 44.19 82 CYS A CA 1
ATOM 642 C C . CYS A 1 82 ? 6.142 -20.752 5.605 1.00 44.19 82 CYS A C 1
ATOM 644 O O . CYS A 1 82 ? 7.311 -20.393 5.485 1.00 44.19 82 CYS A O 1
ATOM 646 N N . SER A 1 83 ? 5.326 -20.328 6.580 1.00 48.88 83 SER A N 1
ATOM 647 C CA . SER A 1 83 ? 5.645 -20.116 8.015 1.00 48.88 83 SER A CA 1
ATOM 648 C C . SER A 1 83 ? 4.672 -19.120 8.675 1.00 48.88 83 SER A C 1
ATOM 650 O O . SER A 1 83 ? 5.092 -18.179 9.344 1.00 48.88 83 SER A O 1
ATOM 652 N N . ILE A 1 84 ? 3.354 -19.302 8.526 1.00 51.78 84 ILE A N 1
ATOM 653 C CA . ILE A 1 84 ? 2.450 -18.878 9.605 1.00 51.78 84 ILE A CA 1
ATOM 654 C C . ILE A 1 84 ? 2.577 -19.962 10.673 1.00 51.78 84 ILE A C 1
ATOM 656 O O . ILE A 1 84 ? 1.933 -21.003 10.618 1.00 51.78 84 ILE A O 1
ATOM 660 N N . SER A 1 85 ? 3.498 -19.755 11.612 1.00 38.72 85 SER A N 1
ATOM 661 C CA . SER A 1 85 ? 3.370 -20.375 12.921 1.00 38.72 85 SER A CA 1
ATOM 662 C C . SER A 1 85 ? 2.140 -19.745 13.565 1.00 38.72 85 SER A C 1
ATOM 664 O O . SER A 1 85 ? 2.153 -18.566 13.922 1.00 38.72 85 SER A O 1
ATOM 666 N N . THR A 1 86 ? 1.062 -20.516 13.653 1.00 46.47 86 THR A N 1
ATOM 667 C CA . THR A 1 86 ? 0.030 -20.317 14.666 1.00 46.47 86 THR A CA 1
ATOM 668 C C . THR A 1 86 ? 0.729 -20.226 16.018 1.00 46.47 86 THR A C 1
ATOM 670 O O . THR A 1 86 ? 1.400 -21.174 16.426 1.00 46.47 86 THR A O 1
ATOM 673 N N . VAL A 1 87 ? 0.626 -19.079 16.674 1.00 45.66 87 VAL A N 1
ATOM 674 C CA . VAL A 1 87 ? 0.910 -18.957 18.101 1.00 45.66 87 VAL A CA 1
ATOM 675 C C . VAL A 1 87 ? -0.383 -18.492 18.751 1.00 45.66 87 VAL A C 1
ATOM 677 O O . VAL A 1 87 ? -0.913 -17.441 18.382 1.00 45.66 87 VAL A O 1
ATOM 680 N N . ASP A 1 88 ? -0.918 -19.373 19.597 1.00 34.28 88 ASP A N 1
ATOM 681 C CA . ASP A 1 88 ? -1.872 -19.072 20.666 1.00 34.28 88 ASP A CA 1
ATOM 682 C C . ASP A 1 88 ? -1.445 -17.848 21.495 1.00 34.28 88 ASP A C 1
ATOM 684 O O . ASP A 1 88 ? -0.218 -17.649 21.688 1.00 34.28 88 ASP A O 1
#

pLDDT: mean 73.91, std 18.83, range [34.28, 93.62]

Nearest PDB structures (foldseek):
  7s6h-assembly2_C  TM=9.712E-01  e=1.398E-06  Homo sapiens
  7s6h-assembly1_A  TM=9.711E-01  e=1.398E-06  Homo sapiens
  7s6m-assembly2_A  TM=9.711E-01  e=1.829E-06  Homo sapiens
  3oda-assembly4_G  TM=9.298E-01  e=1.710E-06  Homo sapiens
  2n8a-assembly1_A  TM=7.294E-01  e=3.346E-06  Homo sapiens

Solvent-accessible surface area (backbone atoms only — not comparable to full-atom values): 5638 Å² total; per-residue (Å²): 133,86,81,77,78,71,87,66,80,80,62,56,63,47,76,49,59,27,91,50,51,81,50,49,17,75,78,82,67,44,69,41,55,56,69,36,67,33,32,23,40,55,38,79,36,92,88,53,94,56,74,39,76,50,39,23,43,56,69,54,43,54,54,52,55,67,33,82,81,40,98,62,45,80,71,76,73,88,75,71,86,84,74,80,74,86,73,133

Mean predicted aligned error: 11.94 Å

Foldseek 3Di:
DDPPVPPDPPDQKDKDAACAQPAAQPQPRHTDHHRAIKMWGFDADPVDGDTDTHIHHPVSVVVVLCPPPPPCNPVPPPDDPPDPPDDD

Secondary structure (DSSP, 8-state):
-----------SEEEEE-SSTTPBPTTT-PBPPTT-EEEEEEEE-TTSSSEEEEEEEHHHHHHHHH-TTSTTTT-------TT-----

Organism: Rhodnius prolixus (NCBI:txid13249)

InterPro domains:
  IPR001510 Zinc finger, PARP-type [PF00645] (17-67)
  IPR001510 Zinc finger, PARP-type [PS50064] (13-88)
  IPR001510 Zinc finger, PARP-type [SM01336] (16-83)
  IPR036957 Zinc finger, PARP-type superfamily [G3DSA:3.30.1740.10] (4-88)